Protein AF-A0A3M2BT36-F1 (afdb_monomer_lite)

Structure (mmCIF, N/CA/C/O backbone):
data_AF-A0A3M2BT36-F1
#
_entry.id   AF-A0A3M2BT36-F1
#
loop_
_atom_site.group_PDB
_atom_site.id
_atom_site.type_symbol
_atom_site.label_atom_id
_atom_site.label_alt_id
_atom_site.label_comp_id
_atom_site.label_asym_id
_atom_site.label_entity_id
_atom_site.label_seq_id
_atom_site.pdbx_PDB_ins_code
_atom_site.Cartn_x
_atom_site.Cartn_y
_atom_site.Cartn_z
_atom_site.occupancy
_atom_site.B_iso_or_equiv
_atom_site.auth_seq_id
_atom_site.auth_comp_id
_atom_site.auth_asym_id
_atom_site.auth_atom_id
_atom_site.pdbx_PDB_model_num
ATOM 1 N N . MET A 1 1 ? 89.229 30.480 -89.353 1.00 44.31 1 MET A N 1
ATOM 2 C CA . MET A 1 1 ? 87.930 31.178 -89.440 1.00 44.31 1 MET A CA 1
ATOM 3 C C . MET A 1 1 ? 86.948 30.221 -90.121 1.00 44.31 1 MET A C 1
ATOM 5 O O . MET A 1 1 ? 86.768 30.309 -91.322 1.00 44.31 1 MET A O 1
ATOM 9 N N . GLU A 1 2 ? 86.493 29.109 -89.531 1.00 39.09 2 GLU A N 1
ATOM 10 C CA . GLU A 1 2 ? 85.822 28.927 -88.223 1.00 39.09 2 GLU A CA 1
ATOM 11 C C . GLU A 1 2 ? 84.518 29.749 -88.172 1.00 39.09 2 GLU A C 1
ATOM 13 O O . GLU A 1 2 ? 84.598 30.960 -88.314 1.00 39.09 2 GLU A O 1
ATOM 18 N N . ALA A 1 3 ? 83.293 29.235 -88.016 1.00 39.34 3 ALA A N 1
ATOM 19 C CA . ALA A 1 3 ? 82.706 27.897 -88.083 1.00 39.34 3 ALA A CA 1
ATOM 20 C C . ALA A 1 3 ? 81.164 28.055 -88.272 1.00 39.34 3 ALA A C 1
ATOM 22 O O . ALA A 1 3 ? 80.567 28.986 -87.747 1.00 39.34 3 ALA A O 1
ATOM 23 N N . THR A 1 4 ? 80.546 27.147 -89.040 1.00 39.94 4 THR A N 1
ATOM 24 C CA . THR A 1 4 ? 79.197 26.522 -88.904 1.00 39.94 4 THR A CA 1
ATOM 25 C C . THR A 1 4 ? 77.945 27.255 -88.360 1.00 39.94 4 THR A C 1
ATOM 27 O O . THR A 1 4 ? 77.806 27.489 -87.169 1.00 39.94 4 THR A O 1
ATOM 30 N N . ASN A 1 5 ? 76.946 27.392 -89.251 1.00 39.62 5 ASN A N 1
ATOM 31 C CA . ASN A 1 5 ? 75.639 26.683 -89.324 1.00 39.62 5 ASN A CA 1
ATOM 32 C C . ASN A 1 5 ? 74.773 26.418 -88.056 1.00 39.62 5 ASN A C 1
ATOM 34 O O . ASN A 1 5 ? 75.221 25.785 -87.105 1.00 39.62 5 ASN A O 1
ATOM 38 N N . LYS A 1 6 ? 73.460 26.669 -88.248 1.00 43.38 6 LYS A N 1
ATOM 39 C CA . LYS A 1 6 ? 72.218 26.226 -87.557 1.00 43.38 6 LYS A CA 1
ATOM 40 C C . LYS A 1 6 ? 71.623 27.306 -86.658 1.00 43.38 6 LYS A C 1
ATOM 42 O O . LYS A 1 6 ? 72.333 27.973 -85.935 1.00 43.38 6 LYS A O 1
ATOM 47 N N . GLY A 1 7 ? 70.319 27.527 -86.597 1.00 40.75 7 GLY A N 1
ATOM 48 C CA . GLY A 1 7 ? 69.152 26.845 -87.138 1.00 40.75 7 GLY A CA 1
ATOM 49 C C . GLY A 1 7 ? 67.942 27.566 -86.528 1.00 40.75 7 GLY A C 1
ATOM 50 O O . GLY A 1 7 ? 67.981 27.986 -85.382 1.00 40.75 7 GLY A O 1
ATOM 51 N N . LEU A 1 8 ? 66.938 27.876 -87.341 1.00 41.28 8 LEU A N 1
ATOM 52 C CA . LEU A 1 8 ? 65.626 27.232 -87.278 1.00 41.28 8 LEU A CA 1
ATOM 53 C C . LEU A 1 8 ? 64.745 27.613 -86.069 1.00 41.28 8 LEU A C 1
ATOM 55 O O . LEU A 1 8 ? 64.991 27.233 -84.933 1.00 41.28 8 LEU A O 1
ATOM 59 N N . ARG A 1 9 ? 63.582 28.148 -86.464 1.00 43.88 9 ARG A N 1
ATOM 60 C CA . ARG A 1 9 ? 62.237 27.986 -85.885 1.00 43.88 9 ARG A CA 1
ATOM 61 C C . ARG A 1 9 ? 61.733 29.106 -84.980 1.00 43.88 9 ARG A C 1
ATOM 63 O O . ARG A 1 9 ? 62.158 29.304 -83.852 1.00 43.88 9 ARG A O 1
ATOM 70 N N . ARG A 1 10 ? 60.677 29.729 -85.517 1.00 51.31 10 ARG A N 1
ATOM 71 C CA . ARG A 1 10 ? 59.527 30.264 -84.790 1.00 51.31 10 ARG A CA 1
ATOM 72 C C . ARG A 1 10 ? 59.190 29.354 -83.601 1.00 51.31 10 ARG A C 1
ATOM 74 O O . ARG A 1 10 ? 58.793 28.208 -83.799 1.00 51.31 10 ARG A O 1
ATOM 81 N N . PHE A 1 11 ? 59.298 29.901 -82.403 1.00 52.75 11 PHE A N 1
ATOM 82 C CA . PHE A 1 11 ? 58.563 29.469 -81.219 1.00 52.75 11 PHE A CA 1
ATOM 83 C C . PHE A 1 11 ? 57.461 30.513 -81.011 1.00 52.75 11 PHE A C 1
ATOM 85 O O . PHE A 1 11 ? 57.736 31.701 -81.098 1.00 52.75 11 PHE A O 1
ATOM 92 N N . GLY A 1 12 ? 56.195 30.212 -80.777 1.00 42.12 12 GLY A N 1
ATOM 93 C CA . GLY A 1 12 ? 55.472 28.961 -80.649 1.00 42.12 12 GLY A CA 1
ATOM 94 C C . GLY A 1 12 ? 54.047 29.370 -80.276 1.00 42.12 12 GLY A C 1
ATOM 95 O O . GLY A 1 12 ? 53.851 30.201 -79.394 1.00 42.12 12 GLY A O 1
ATOM 96 N N . THR A 1 13 ? 53.048 28.848 -80.975 1.00 56.62 13 THR A N 1
ATOM 97 C CA . THR A 1 13 ? 51.669 28.847 -80.484 1.00 56.62 13 THR A CA 1
ATOM 98 C C . THR A 1 13 ? 51.569 27.805 -79.375 1.00 56.62 13 THR A C 1
ATOM 100 O O . THR A 1 13 ? 51.886 26.653 -79.647 1.00 56.62 13 THR A O 1
ATOM 103 N N . CYS A 1 14 ? 51.103 28.173 -78.182 1.00 42.19 14 CYS A N 1
ATOM 104 C CA . CYS A 1 14 ? 50.495 27.263 -77.198 1.00 42.19 14 CYS A CA 1
ATOM 105 C C . CYS A 1 14 ? 49.571 28.109 -76.300 1.00 42.19 14 CYS A C 1
ATOM 107 O O . CYS A 1 14 ? 50.034 29.033 -75.645 1.00 42.19 14 CYS A O 1
ATOM 109 N N . TYR A 1 15 ? 48.249 28.005 -76.479 1.00 43.91 15 TYR A N 1
ATOM 110 C CA . TYR A 1 15 ? 47.335 27.159 -75.685 1.00 43.91 15 TYR A CA 1
ATOM 111 C C . TYR A 1 15 ? 47.124 27.696 -74.247 1.00 43.91 15 TYR A C 1
ATOM 113 O O . TYR A 1 15 ? 48.046 27.688 -73.446 1.00 43.91 15 TYR A O 1
ATOM 121 N N . LEU A 1 16 ? 45.959 28.284 -73.932 1.00 44.16 16 LEU A N 1
ATOM 122 C CA . LEU A 1 16 ? 44.702 27.640 -73.467 1.00 44.16 16 LEU A CA 1
ATOM 123 C C . LEU A 1 16 ? 44.586 27.658 -71.919 1.00 44.16 16 LEU A C 1
ATOM 125 O O . LEU A 1 16 ? 45.543 27.988 -71.230 1.00 44.16 16 LEU A O 1
ATOM 129 N N . PRO A 1 17 ? 43.378 27.489 -71.360 1.00 46.28 17 PRO A N 1
ATOM 130 C CA . PRO A 1 17 ? 42.624 28.528 -70.682 1.00 46.28 17 PRO A CA 1
ATOM 131 C C . PRO A 1 17 ? 42.645 28.390 -69.151 1.00 46.28 17 PRO A C 1
ATOM 133 O O . PRO A 1 17 ? 43.097 27.393 -68.585 1.00 46.28 17 PRO A O 1
ATOM 136 N N . SER A 1 18 ? 42.059 29.405 -68.513 1.00 59.31 18 SER A N 1
ATOM 137 C CA . SER A 1 18 ? 41.515 29.415 -67.152 1.00 59.31 18 SER A CA 1
ATOM 138 C C . SER A 1 18 ? 41.171 28.020 -66.610 1.00 59.31 18 SER A C 1
ATOM 140 O O . SER A 1 18 ? 40.249 27.355 -67.084 1.00 59.31 18 SER A O 1
ATOM 142 N N . LYS A 1 19 ? 41.890 27.588 -65.568 1.00 56.91 19 LYS A N 1
ATOM 143 C CA . LYS A 1 19 ? 41.439 26.503 -64.693 1.00 56.91 19 LYS A CA 1
ATOM 144 C C . LYS A 1 19 ? 40.996 27.081 -63.357 1.00 56.91 19 LYS A C 1
ATOM 146 O O . LYS A 1 19 ? 41.767 27.115 -62.403 1.00 56.91 19 LYS A O 1
ATOM 151 N N . ASN A 1 20 ? 39.734 27.509 -63.339 1.00 59.69 20 ASN A N 1
ATOM 152 C CA . ASN A 1 20 ? 38.735 27.310 -62.284 1.00 59.69 20 ASN A CA 1
ATOM 153 C C . ASN A 1 20 ? 39.301 26.805 -60.941 1.00 59.69 20 ASN A C 1
ATOM 155 O O . ASN A 1 20 ? 39.131 25.635 -60.585 1.00 59.69 20 ASN A O 1
ATOM 159 N N . LYS A 1 21 ? 39.949 27.687 -60.174 1.00 54.75 21 LYS A N 1
ATOM 160 C CA . LYS A 1 21 ? 40.190 27.454 -58.738 1.00 54.75 21 LYS A CA 1
ATOM 161 C C . LYS A 1 21 ? 38.914 27.720 -57.934 1.00 54.75 21 LYS A C 1
ATOM 163 O O . LYS A 1 21 ? 38.664 27.055 -56.931 1.00 54.75 21 LYS A O 1
ATOM 168 N N . ASP A 1 22 ? 38.054 28.582 -58.462 1.00 57.50 22 ASP A N 1
ATOM 169 C CA . ASP A 1 22 ? 36.835 29.055 -57.806 1.00 57.50 22 ASP A CA 1
ATOM 170 C C . ASP A 1 22 ? 35.767 27.957 -57.716 1.00 57.50 22 ASP A C 1
ATOM 172 O O . ASP A 1 22 ? 35.071 27.826 -56.715 1.00 57.50 22 ASP A O 1
ATOM 176 N N . MET A 1 23 ? 35.703 27.064 -58.708 1.00 52.81 23 MET A N 1
ATOM 177 C CA . MET A 1 23 ? 34.698 25.997 -58.740 1.00 52.81 23 MET A CA 1
ATOM 178 C C . MET A 1 23 ? 34.971 24.884 -57.713 1.00 52.81 23 MET A C 1
ATOM 180 O O . MET A 1 23 ? 34.035 24.307 -57.163 1.00 52.81 23 MET A O 1
ATOM 184 N N . LYS A 1 24 ? 36.244 24.612 -57.381 1.00 52.62 24 LYS A N 1
ATOM 185 C CA . LYS A 1 24 ? 36.586 23.684 -56.287 1.00 52.62 24 LYS A CA 1
ATOM 186 C C . LYS A 1 24 ? 36.305 24.306 -54.924 1.00 52.62 24 LYS A C 1
ATOM 188 O O . LYS A 1 24 ? 35.828 23.598 -54.045 1.00 52.62 24 LYS A O 1
ATOM 193 N N . ALA A 1 25 ? 36.547 25.610 -54.776 1.00 53.25 25 ALA A N 1
ATOM 194 C CA . ALA A 1 25 ? 36.240 26.341 -53.554 1.00 53.25 25 ALA A CA 1
ATOM 195 C C . ALA A 1 25 ? 34.734 26.318 -53.257 1.00 53.25 25 ALA A C 1
ATOM 197 O O . ALA A 1 25 ? 34.363 25.981 -52.142 1.00 53.25 25 ALA A O 1
ATOM 198 N N . PHE A 1 26 ? 33.869 26.540 -54.254 1.00 53.31 26 PHE A N 1
ATOM 199 C CA . PHE A 1 26 ? 32.409 26.470 -54.081 1.00 53.31 26 PHE A CA 1
ATOM 200 C C . PHE A 1 26 ? 31.897 25.071 -53.700 1.00 53.31 26 PHE A C 1
ATOM 202 O O . PHE A 1 26 ? 31.036 24.948 -52.828 1.00 53.31 26 PHE A O 1
ATOM 209 N N . HIS A 1 27 ? 32.443 24.003 -54.293 1.00 55.69 27 HIS A N 1
ATOM 210 C CA . HIS A 1 27 ? 32.105 22.633 -53.887 1.00 55.69 27 HIS A CA 1
ATOM 211 C C . HIS A 1 27 ? 32.624 22.299 -52.480 1.00 55.69 27 HIS A C 1
ATOM 213 O O . HIS A 1 27 ? 31.899 21.686 -51.700 1.00 55.69 27 HIS A O 1
ATOM 219 N N . PHE A 1 28 ? 33.834 22.740 -52.126 1.00 54.78 28 PHE A N 1
ATOM 220 C CA . PHE A 1 28 ? 34.417 22.537 -50.797 1.00 54.78 28 PHE A CA 1
ATOM 221 C C . PHE A 1 28 ? 33.658 23.320 -49.709 1.00 54.78 28 PHE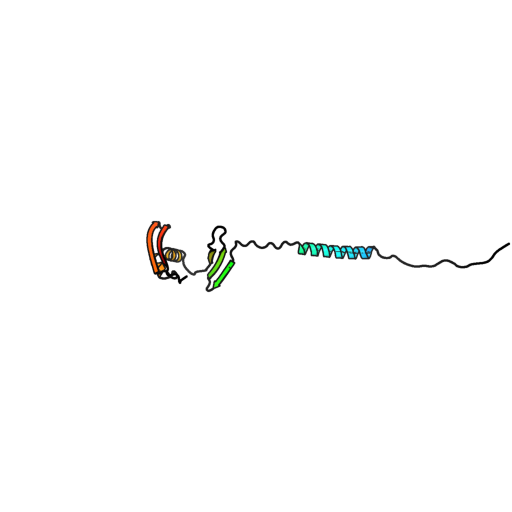 A C 1
ATOM 223 O O . PHE A 1 28 ? 33.431 22.786 -48.628 1.00 54.78 28 PHE A O 1
ATOM 230 N N . LEU A 1 29 ? 33.184 24.534 -50.022 1.00 58.09 29 LEU A N 1
ATOM 231 C CA . LEU A 1 29 ? 32.360 25.378 -49.142 1.00 58.09 29 LEU A CA 1
ATOM 232 C C . LEU A 1 29 ? 30.955 24.794 -48.911 1.00 58.09 29 LEU A C 1
ATOM 234 O O . LEU A 1 29 ? 30.384 24.903 -47.828 1.00 58.09 29 LEU A O 1
ATOM 238 N N . ARG A 1 30 ? 30.378 24.163 -49.939 1.00 59.56 30 ARG A N 1
ATOM 239 C CA . ARG A 1 30 ? 29.061 23.520 -49.856 1.00 59.56 30 ARG A CA 1
ATOM 240 C C . ARG A 1 30 ? 29.129 22.190 -49.098 1.00 59.56 30 ARG A C 1
ATOM 242 O O . ARG A 1 30 ? 28.254 21.907 -48.289 1.00 59.56 30 ARG A O 1
ATOM 249 N N . ILE A 1 31 ? 30.187 21.402 -49.307 1.00 61.16 31 ILE A N 1
ATOM 250 C CA . ILE A 1 31 ? 30.436 20.163 -48.553 1.00 61.16 31 ILE A CA 1
ATOM 251 C C . ILE A 1 31 ? 30.741 20.481 -47.083 1.00 61.16 31 ILE A C 1
ATOM 253 O O . ILE A 1 31 ? 30.194 19.817 -46.208 1.00 61.16 31 ILE A O 1
ATOM 257 N N . SER A 1 32 ? 31.524 21.525 -46.786 1.00 63.00 32 SER A N 1
ATOM 258 C CA . SER A 1 32 ? 31.811 21.922 -45.401 1.00 63.00 32 SER A CA 1
ATOM 259 C C . SER A 1 32 ? 30.562 22.384 -44.644 1.00 63.00 32 SER A C 1
ATOM 261 O O . SER A 1 32 ? 30.396 22.018 -43.486 1.00 63.00 32 SER A O 1
ATOM 263 N N . SER A 1 33 ? 29.636 23.098 -45.297 1.00 66.19 33 SER A N 1
ATOM 264 C CA . SER A 1 33 ? 28.345 23.484 -44.707 1.00 66.19 33 SER A CA 1
ATOM 265 C C . SER A 1 33 ? 27.487 22.271 -44.324 1.00 66.19 33 SER A C 1
ATOM 267 O O . SER A 1 33 ? 26.940 22.226 -43.222 1.00 66.19 33 SER A O 1
ATOM 269 N N . HIS A 1 34 ? 27.424 21.249 -45.184 1.00 71.94 34 HIS A N 1
ATOM 270 C CA . HIS A 1 34 ? 26.709 20.008 -44.878 1.00 71.94 34 HIS A CA 1
ATOM 271 C C . HIS A 1 34 ? 27.407 19.173 -43.798 1.00 71.94 34 HIS A C 1
ATOM 273 O O . HIS A 1 34 ? 26.727 18.571 -42.972 1.00 71.94 34 HIS A O 1
ATOM 279 N N . VAL A 1 35 ? 28.745 19.168 -43.761 1.00 81.94 35 VAL A N 1
ATOM 280 C CA . VAL A 1 35 ? 29.523 18.493 -42.708 1.00 81.94 35 VAL A CA 1
ATOM 281 C C . VAL A 1 35 ? 29.308 19.170 -41.354 1.00 81.94 35 VAL A C 1
ATOM 283 O O . VAL A 1 35 ? 29.086 18.474 -40.371 1.00 81.94 35 VAL A O 1
ATOM 286 N N . ILE A 1 36 ? 29.292 20.506 -41.297 1.00 79.31 36 ILE A N 1
ATOM 287 C CA . ILE A 1 36 ? 29.010 21.268 -40.070 1.00 79.31 36 ILE A CA 1
ATOM 288 C C . ILE A 1 36 ? 27.572 21.017 -39.594 1.00 79.31 36 ILE A C 1
ATOM 290 O O . ILE A 1 36 ? 27.356 20.779 -38.408 1.00 79.31 36 ILE A O 1
ATOM 294 N N . LEU A 1 37 ? 26.596 20.993 -40.510 1.00 78.06 37 LEU A N 1
ATOM 295 C CA . LEU A 1 37 ? 25.202 20.671 -40.185 1.00 78.06 37 LEU A CA 1
ATOM 296 C C . LEU A 1 37 ? 25.048 19.227 -39.671 1.00 78.06 37 LEU A C 1
ATOM 298 O O . LEU A 1 37 ? 24.332 18.996 -38.700 1.00 78.06 37 LEU A O 1
ATOM 302 N N . ALA A 1 38 ? 25.754 18.265 -40.273 1.00 79.56 38 ALA A N 1
ATOM 303 C CA . ALA A 1 38 ? 25.779 16.875 -39.814 1.00 79.56 38 ALA A CA 1
ATOM 304 C C . ALA A 1 38 ? 26.470 16.721 -38.444 1.00 79.56 38 ALA A C 1
ATOM 306 O O . ALA A 1 38 ? 26.010 15.945 -37.611 1.00 79.56 38 ALA A O 1
ATOM 307 N N . MET A 1 39 ? 27.527 17.496 -38.177 1.00 79.56 39 MET A N 1
ATOM 308 C CA . MET A 1 39 ? 28.196 17.545 -36.870 1.00 79.56 39 MET A CA 1
ATOM 309 C C . MET A 1 39 ? 27.292 18.134 -35.779 1.00 79.56 39 MET A C 1
ATOM 311 O O . MET A 1 39 ? 27.244 17.602 -34.674 1.00 79.56 39 MET A O 1
ATOM 315 N N . LEU A 1 40 ? 26.541 19.196 -36.093 1.00 76.75 40 LEU A N 1
ATOM 316 C CA . LEU A 1 40 ? 25.573 19.815 -35.180 1.00 76.75 40 LEU A CA 1
ATOM 317 C C . LEU A 1 40 ? 24.407 18.877 -34.840 1.00 76.75 40 LEU A C 1
ATOM 319 O O . LEU A 1 40 ? 23.954 18.860 -33.699 1.00 76.75 40 LEU A O 1
ATOM 323 N N . LEU A 1 41 ? 23.956 18.060 -35.797 1.00 70.75 41 LEU A N 1
ATOM 324 C CA . LEU A 1 41 ? 22.903 17.063 -35.572 1.00 70.75 41 LEU A CA 1
ATOM 325 C C . LEU A 1 41 ? 23.359 15.892 -34.687 1.00 70.75 41 LEU A C 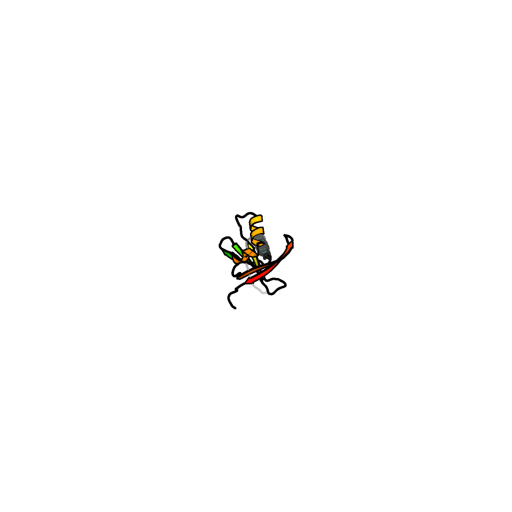1
ATOM 327 O O . LEU A 1 41 ? 22.537 15.308 -33.986 1.00 70.75 41 LEU A O 1
ATOM 331 N N . TRP A 1 42 ? 24.655 15.567 -34.671 1.00 69.69 42 TRP A N 1
ATOM 332 C CA . TRP A 1 42 ? 25.206 14.527 -33.794 1.00 69.69 42 TRP A CA 1
ATOM 333 C C . TRP A 1 42 ? 25.512 15.038 -32.376 1.00 69.69 42 TRP A C 1
ATOM 335 O O . TRP A 1 42 ? 25.664 14.249 -31.448 1.00 69.69 42 TRP A O 1
ATOM 345 N N . ALA A 1 43 ? 25.577 16.357 -32.187 1.00 73.06 43 ALA A N 1
ATOM 346 C CA . ALA A 1 43 ? 25.903 16.977 -30.907 1.00 73.06 43 ALA A CA 1
ATOM 347 C C . ALA A 1 43 ? 24.709 17.092 -29.945 1.00 73.06 43 ALA A C 1
ATOM 349 O O . ALA A 1 43 ? 24.853 17.721 -28.901 1.00 73.06 43 ALA A O 1
ATOM 350 N N . VAL A 1 44 ? 23.541 16.517 -30.260 1.00 76.62 44 VAL A N 1
ATOM 351 C CA . VAL A 1 44 ? 22.410 16.501 -29.324 1.00 76.62 44 VAL A CA 1
ATOM 352 C C . VAL A 1 44 ? 22.747 15.526 -28.192 1.00 76.62 44 VAL A C 1
ATOM 354 O O . VAL A 1 44 ? 22.767 14.316 -28.435 1.00 76.62 44 VAL A O 1
ATOM 357 N N . PRO A 1 45 ? 23.017 15.994 -26.957 1.00 70.38 45 PRO A N 1
ATOM 358 C CA . PRO A 1 45 ? 23.157 15.080 -25.841 1.00 70.38 45 PRO A CA 1
ATOM 359 C C . PRO A 1 45 ? 21.813 14.377 -25.669 1.00 70.38 45 PRO A C 1
ATOM 361 O O . PRO A 1 45 ? 20.778 15.012 -25.467 1.00 70.38 45 PRO A O 1
ATOM 364 N N . SER A 1 46 ? 21.816 13.052 -25.773 1.00 69.12 46 SER A N 1
ATOM 365 C CA . SER A 1 46 ? 20.692 12.241 -25.333 1.00 69.12 46 SER A CA 1
ATOM 366 C C . SER A 1 46 ? 20.575 12.426 -23.825 1.00 69.12 46 SER A C 1
ATOM 368 O O . SER A 1 46 ? 21.286 11.773 -23.059 1.00 69.12 46 SER A O 1
ATOM 370 N N . SER A 1 47 ? 19.721 13.354 -23.394 1.00 68.38 47 SER A N 1
ATOM 371 C CA . SER A 1 47 ? 19.294 13.456 -22.007 1.00 68.38 47 SER A CA 1
ATOM 372 C C . SER A 1 47 ? 18.646 12.122 -21.657 1.00 68.38 47 SER A C 1
ATOM 374 O O . SER A 1 47 ? 17.492 11.875 -22.004 1.00 68.38 47 SER A O 1
ATOM 376 N N . ALA A 1 48 ? 19.393 11.224 -21.016 1.00 64.31 48 ALA A N 1
ATOM 377 C CA . ALA A 1 48 ? 18.774 10.115 -20.322 1.00 64.31 48 ALA A CA 1
ATOM 378 C C . ALA A 1 48 ? 17.796 10.755 -19.336 1.00 64.31 48 ALA A C 1
ATOM 380 O O . ALA A 1 48 ? 18.214 11.527 -18.470 1.00 64.31 48 ALA A O 1
ATOM 381 N N . GLN A 1 49 ? 16.494 10.511 -19.503 1.00 60.28 49 GLN A N 1
ATOM 382 C CA . GLN A 1 49 ? 15.538 10.826 -18.453 1.00 60.28 49 GLN A CA 1
ATOM 383 C C . GLN A 1 49 ? 16.025 10.063 -17.222 1.00 60.28 49 GLN A C 1
ATOM 385 O O . GLN A 1 49 ? 15.892 8.840 -17.155 1.00 60.28 49 GLN A O 1
ATOM 390 N N . TYR A 1 50 ? 16.635 10.774 -16.274 1.00 53.72 50 TYR A N 1
ATOM 391 C CA . TYR A 1 50 ? 16.760 10.306 -14.904 1.00 53.72 50 TYR A CA 1
ATOM 392 C C . TYR A 1 50 ? 15.324 10.175 -14.399 1.00 53.72 50 TYR A C 1
ATOM 394 O O . TYR A 1 50 ? 14.741 11.113 -13.862 1.00 53.72 50 TYR A O 1
ATOM 402 N N . GLY A 1 51 ? 14.707 9.031 -14.691 1.00 65.19 51 GLY A N 1
ATOM 403 C CA . GLY A 1 51 ? 13.461 8.644 -14.063 1.00 65.19 51 GLY A CA 1
ATOM 404 C C . GLY A 1 51 ? 13.687 8.619 -12.558 1.00 65.19 51 GLY A C 1
ATOM 405 O O . GLY A 1 51 ? 14.792 8.349 -12.087 1.00 65.19 51 GLY A O 1
ATOM 406 N N . ASP A 1 52 ? 12.625 8.864 -11.812 1.00 82.25 52 ASP A N 1
ATOM 407 C CA . ASP A 1 52 ? 12.493 8.814 -10.349 1.00 82.25 52 ASP A CA 1
ATOM 408 C C . ASP A 1 52 ? 12.858 7.449 -9.693 1.00 82.25 52 ASP A C 1
ATOM 410 O O . ASP A 1 52 ? 12.502 7.172 -8.543 1.00 82.25 52 ASP A O 1
ATOM 414 N N . GLY A 1 53 ? 13.568 6.582 -10.422 1.00 88.56 53 GLY A N 1
ATOM 415 C CA . GLY A 1 53 ? 13.995 5.239 -10.044 1.00 88.56 53 GLY A CA 1
ATOM 416 C C . GLY A 1 53 ? 12.928 4.167 -10.259 1.00 88.56 53 GLY A C 1
ATOM 417 O O . GLY A 1 53 ? 13.252 2.978 -10.222 1.00 88.56 53 GLY A O 1
ATOM 418 N N . TRP A 1 54 ? 11.674 4.551 -10.513 1.00 94.25 54 TRP A N 1
ATOM 419 C CA . TRP A 1 54 ? 10.557 3.617 -10.570 1.00 94.25 54 TRP A CA 1
ATOM 420 C C . TRP A 1 54 ? 10.537 2.821 -11.872 1.00 94.25 54 TRP A C 1
ATOM 422 O O . TRP A 1 54 ? 10.477 3.364 -12.974 1.00 94.25 54 TRP A O 1
ATOM 432 N N . LYS A 1 55 ? 10.522 1.493 -11.743 1.00 94.88 55 LYS A N 1
ATOM 433 C CA . LYS A 1 55 ? 10.410 0.564 -12.872 1.00 94.88 55 LYS A CA 1
ATOM 434 C C . LYS A 1 55 ? 9.104 -0.208 -12.769 1.00 94.88 55 LYS A C 1
ATOM 436 O O . LYS A 1 55 ? 8.840 -0.828 -11.740 1.00 94.88 55 LYS A O 1
ATOM 441 N N . LEU A 1 56 ? 8.306 -0.208 -13.835 1.00 96.25 56 LEU A N 1
ATOM 442 C CA . LEU A 1 56 ? 7.117 -1.056 -13.931 1.00 96.25 56 LEU A CA 1
ATOM 443 C C . LEU A 1 56 ? 7.550 -2.532 -13.946 1.00 96.25 56 LEU A C 1
ATOM 445 O O . LEU A 1 56 ? 8.341 -2.941 -14.796 1.00 96.25 56 LEU A O 1
ATOM 449 N N . LYS A 1 57 ? 7.062 -3.321 -12.987 1.00 96.69 57 LYS A N 1
ATOM 450 C CA . LYS A 1 57 ? 7.373 -4.753 -12.843 1.00 96.69 57 LYS A CA 1
ATOM 451 C C . LYS A 1 57 ? 6.214 -5.658 -13.234 1.00 96.69 57 LYS A C 1
ATOM 453 O O . LYS A 1 57 ? 6.453 -6.760 -13.722 1.00 96.69 57 LYS A O 1
ATOM 458 N N . ARG A 1 58 ? 4.976 -5.225 -12.994 1.00 96.31 58 ARG A N 1
ATOM 459 C CA . ARG A 1 58 ? 3.753 -5.968 -13.327 1.00 96.31 58 ARG A CA 1
ATOM 460 C C . ARG A 1 58 ? 2.674 -4.980 -13.764 1.00 96.31 58 ARG A C 1
ATOM 462 O O . ARG A 1 58 ? 2.538 -3.927 -13.151 1.00 96.31 58 ARG A O 1
ATOM 469 N N . ASP A 1 59 ? 1.905 -5.352 -14.776 1.00 97.06 59 ASP A N 1
ATOM 470 C CA . ASP A 1 59 ? 0.668 -4.682 -15.186 1.00 97.06 59 ASP A CA 1
ATOM 471 C C . ASP A 1 59 ? -0.347 -5.785 -15.506 1.00 97.06 59 ASP A C 1
ATOM 473 O O . ASP A 1 59 ? -0.190 -6.513 -16.490 1.00 97.06 59 ASP A O 1
ATOM 477 N N . LYS A 1 60 ? -1.290 -6.031 -14.591 1.00 95.75 60 LYS A N 1
ATOM 478 C CA . LYS A 1 60 ? -2.285 -7.101 -14.736 1.00 95.75 60 LYS A CA 1
ATOM 479 C C . LYS A 1 60 ? -3.530 -6.785 -13.915 1.00 95.75 60 LYS A C 1
ATOM 481 O O . LYS A 1 60 ? -3.427 -6.360 -12.771 1.00 95.75 60 LYS A O 1
ATOM 486 N N . GLY A 1 61 ? -4.705 -7.046 -14.491 1.00 92.75 61 GLY A N 1
ATOM 487 C CA . GLY A 1 61 ? -5.985 -6.906 -13.786 1.00 92.75 61 GLY A CA 1
ATOM 488 C C . GLY A 1 61 ? -6.302 -5.469 -13.365 1.00 92.75 61 GLY A C 1
ATOM 489 O O . GLY A 1 61 ? -6.902 -5.271 -12.319 1.00 92.75 61 GLY A O 1
ATOM 490 N N . GLY A 1 62 ? -5.845 -4.469 -14.129 1.00 94.94 62 GLY A N 1
ATOM 491 C CA . GLY A 1 62 ? -6.035 -3.052 -13.792 1.00 94.94 62 GLY A CA 1
ATOM 492 C C . GLY A 1 62 ? -5.111 -2.525 -12.688 1.00 94.94 62 GLY A C 1
ATOM 493 O O . GLY A 1 62 ? -5.214 -1.356 -12.323 1.00 94.94 62 GLY A O 1
ATOM 494 N N . VAL A 1 63 ? -4.188 -3.353 -12.184 1.00 96.38 63 VAL A N 1
ATOM 495 C CA . VAL A 1 63 ? -3.198 -2.975 -11.171 1.00 96.38 63 VAL A CA 1
ATOM 496 C C . VAL A 1 63 ? -1.808 -2.925 -11.799 1.00 96.38 63 VAL A C 1
ATOM 498 O O . VAL A 1 63 ? -1.327 -3.908 -12.373 1.00 96.38 63 VAL A O 1
ATOM 501 N N . LYS A 1 64 ? -1.133 -1.785 -11.641 1.00 97.94 64 LYS A N 1
ATOM 502 C CA . LYS A 1 64 ? 0.276 -1.611 -12.012 1.00 97.94 64 LYS A CA 1
ATOM 503 C C . LYS A 1 64 ? 1.141 -1.611 -10.764 1.00 97.94 64 LYS A C 1
ATOM 505 O O . LYS A 1 64 ? 0.855 -0.895 -9.806 1.00 97.94 64 LYS A O 1
ATOM 510 N N . VAL A 1 65 ? 2.213 -2.395 -10.800 1.00 97.38 65 VAL A N 1
ATOM 511 C CA . VAL A 1 65 ? 3.193 -2.513 -9.719 1.00 97.38 65 VAL A CA 1
ATOM 512 C C . VAL A 1 65 ? 4.516 -1.951 -10.199 1.00 97.38 65 VAL A C 1
ATOM 514 O O . VAL A 1 65 ? 5.153 -2.499 -11.104 1.00 97.38 65 VAL A O 1
ATOM 517 N N . TYR A 1 66 ? 4.938 -0.867 -9.567 1.00 97.12 66 TYR A N 1
ATOM 518 C CA . TYR A 1 66 ? 6.241 -0.259 -9.752 1.00 97.12 66 TYR A CA 1
ATOM 519 C C . TYR A 1 66 ? 7.148 -0.645 -8.588 1.00 97.12 66 TYR A C 1
ATOM 521 O O . TYR A 1 66 ? 6.696 -0.787 -7.455 1.00 97.12 66 TYR A O 1
ATOM 529 N N . MET A 1 67 ? 8.434 -0.795 -8.878 1.00 96.69 67 MET A N 1
ATOM 530 C CA . MET A 1 67 ? 9.460 -1.109 -7.892 1.00 96.69 67 MET A CA 1
ATOM 531 C C . MET A 1 67 ? 10.668 -0.210 -8.117 1.00 96.69 67 MET A C 1
ATOM 533 O O . MET A 1 67 ? 11.065 0.004 -9.270 1.00 96.69 67 MET A O 1
ATOM 537 N N . ARG A 1 68 ? 11.278 0.254 -7.029 1.00 95.00 68 ARG A N 1
ATOM 538 C CA . ARG A 1 68 ? 12.614 0.854 -7.051 1.00 95.00 68 ARG A CA 1
ATOM 539 C C . ARG A 1 68 ? 13.442 0.377 -5.866 1.00 95.00 68 ARG A C 1
ATOM 541 O O . ARG A 1 68 ? 12.901 -0.099 -4.872 1.00 95.00 68 ARG A O 1
ATOM 548 N N . GLU A 1 69 ? 14.753 0.484 -6.005 1.00 94.25 69 GLU A N 1
ATOM 549 C CA . GLU A 1 69 ? 15.667 0.294 -4.880 1.00 94.25 69 GLU A CA 1
ATOM 550 C C . GLU A 1 69 ? 15.607 1.556 -4.003 1.00 94.25 69 GLU A C 1
ATOM 552 O O . GLU A 1 69 ? 15.589 2.667 -4.546 1.00 94.25 69 GLU A O 1
ATOM 557 N N . ALA A 1 70 ? 15.529 1.392 -2.681 1.00 91.62 70 ALA A N 1
ATOM 558 C CA . ALA A 1 70 ? 15.589 2.516 -1.752 1.00 91.62 70 ALA A CA 1
ATOM 559 C C . ALA A 1 70 ? 17.018 3.078 -1.697 1.00 91.62 70 ALA A C 1
ATOM 561 O O . ALA A 1 70 ? 17.996 2.351 -1.879 1.00 91.62 70 ALA A O 1
ATOM 562 N N . ALA A 1 71 ? 17.148 4.384 -1.460 1.00 87.81 71 ALA A N 1
ATOM 563 C CA . ALA A 1 71 ? 18.460 5.031 -1.384 1.00 87.81 71 ALA A CA 1
ATOM 564 C C . ALA A 1 71 ? 19.194 4.718 -0.067 1.00 87.81 71 ALA A C 1
ATOM 566 O O . ALA A 1 71 ? 20.422 4.741 -0.013 1.00 87.81 71 ALA A O 1
ATOM 567 N N . ASP A 1 72 ? 18.432 4.435 0.984 1.00 92.38 72 ASP A N 1
ATOM 568 C CA . ASP A 1 72 ? 18.850 4.364 2.382 1.00 92.38 72 ASP A CA 1
ATOM 569 C C . ASP A 1 72 ? 18.540 3.008 3.041 1.00 92.38 72 ASP A C 1
ATOM 571 O O . ASP A 1 72 ? 18.826 2.817 4.222 1.00 92.38 72 ASP A O 1
ATOM 575 N N . SER A 1 73 ? 17.987 2.047 2.293 1.00 93.56 73 SER A N 1
ATOM 576 C CA . SER A 1 73 ? 17.552 0.754 2.824 1.00 93.56 73 SER A CA 1
ATOM 577 C C . SER A 1 73 ? 17.796 -0.395 1.839 1.00 93.56 73 SER A C 1
ATOM 579 O O . SER A 1 73 ? 17.645 -0.217 0.630 1.00 93.56 73 SER A O 1
ATOM 581 N N . PRO A 1 74 ? 18.124 -1.611 2.322 1.00 93.19 74 PRO A N 1
ATOM 582 C CA . PRO A 1 74 ? 18.150 -2.811 1.483 1.00 93.19 74 PRO A CA 1
ATOM 583 C C . PRO A 1 74 ? 16.743 -3.277 1.061 1.00 93.19 74 PRO A C 1
ATOM 585 O O . PRO A 1 74 ? 16.614 -4.208 0.264 1.00 93.19 74 PRO A O 1
ATOM 588 N N . ILE A 1 75 ? 15.686 -2.674 1.615 1.00 93.75 75 ILE A N 1
ATOM 589 C CA . ILE A 1 75 ? 14.296 -3.007 1.306 1.00 93.75 75 ILE A CA 1
ATOM 590 C C . ILE A 1 75 ? 13.867 -2.257 0.045 1.00 93.75 75 ILE A C 1
ATOM 592 O O . ILE A 1 75 ? 14.073 -1.053 -0.092 1.00 93.75 75 ILE A O 1
ATOM 596 N N . LYS A 1 76 ? 13.229 -2.977 -0.879 1.00 93.94 76 LYS A N 1
ATOM 597 C CA . LYS A 1 76 ? 12.705 -2.388 -2.115 1.00 93.94 76 LYS A CA 1
ATOM 598 C C . LYS A 1 76 ? 11.428 -1.616 -1.841 1.00 93.94 76 LYS A C 1
ATOM 600 O O . LYS A 1 76 ? 10.535 -2.111 -1.157 1.00 93.94 76 LYS A O 1
ATOM 605 N N . GLU A 1 77 ? 11.298 -0.457 -2.466 1.00 95.19 77 GLU A N 1
ATOM 606 C CA . GLU A 1 77 ? 10.056 0.298 -2.430 1.00 95.19 77 GLU A CA 1
ATOM 607 C C . GLU A 1 77 ? 9.097 -0.203 -3.507 1.00 95.19 77 GLU A C 1
ATOM 609 O O . GLU A 1 77 ? 9.482 -0.438 -4.660 1.00 95.19 77 GLU A O 1
ATOM 614 N N . LEU A 1 78 ? 7.828 -0.334 -3.128 1.00 95.75 78 LEU A N 1
ATOM 615 C CA . LEU A 1 78 ? 6.744 -0.759 -4.001 1.00 95.75 78 LEU A CA 1
ATOM 616 C C . LEU A 1 78 ? 5.713 0.361 -4.121 1.00 95.75 78 LEU A C 1
ATOM 618 O O . LEU A 1 78 ? 5.319 0.965 -3.127 1.00 95.75 78 LEU A O 1
ATOM 622 N N . ARG A 1 79 ? 5.248 0.612 -5.345 1.00 95.88 79 ARG A N 1
ATOM 623 C CA . ARG A 1 79 ? 4.139 1.528 -5.624 1.00 95.88 79 ARG A CA 1
ATOM 624 C C . ARG A 1 79 ? 3.099 0.802 -6.454 1.00 95.88 79 ARG A C 1
ATOM 626 O O . ARG A 1 79 ? 3.380 0.363 -7.569 1.00 95.88 79 ARG A O 1
ATOM 633 N N . PHE A 1 80 ? 1.895 0.715 -5.910 1.00 96.19 80 PHE A N 1
ATOM 634 C CA . PHE A 1 80 ? 0.737 0.124 -6.564 1.00 96.19 80 PHE A CA 1
ATOM 635 C C . PHE A 1 80 ? -0.165 1.244 -7.077 1.00 96.19 80 PHE A C 1
ATOM 637 O O . PHE A 1 80 ? -0.420 2.209 -6.361 1.00 96.19 80 PHE A O 1
ATOM 644 N N . THR A 1 81 ? -0.645 1.133 -8.313 1.00 96.94 81 THR A N 1
ATOM 645 C CA . THR A 1 81 ? -1.640 2.064 -8.861 1.00 96.94 81 THR A CA 1
ATOM 646 C C . THR A 1 81 ? -2.767 1.280 -9.510 1.00 96.94 81 THR A C 1
ATOM 648 O O . THR A 1 81 ? -2.501 0.422 -10.356 1.00 96.94 81 THR A O 1
ATOM 651 N N . ALA A 1 82 ? -4.002 1.601 -9.143 1.00 95.75 82 ALA A N 1
ATOM 652 C CA . ALA A 1 82 ? -5.212 0.998 -9.684 1.00 95.75 82 ALA A CA 1
ATOM 653 C C . ALA A 1 82 ? -6.331 2.045 -9.757 1.00 95.75 82 ALA A C 1
ATOM 655 O O . ALA A 1 82 ? -6.302 3.045 -9.037 1.00 95.75 82 ALA A O 1
ATOM 656 N N . THR A 1 83 ? -7.318 1.801 -10.615 1.00 95.88 83 THR A N 1
ATOM 657 C CA . THR A 1 83 ? -8.558 2.582 -10.682 1.00 95.88 83 THR A CA 1
ATOM 658 C C . THR A 1 83 ? -9.691 1.709 -10.164 1.00 95.88 83 THR A C 1
ATOM 660 O O . THR A 1 83 ? -9.864 0.591 -10.640 1.00 95.88 83 THR A O 1
ATOM 663 N N . LEU A 1 84 ? -10.430 2.207 -9.174 1.00 93.62 84 LEU A N 1
ATOM 664 C CA . LEU A 1 84 ? -11.490 1.474 -8.485 1.00 93.62 84 LEU A CA 1
ATOM 665 C C . LEU A 1 84 ? -12.806 2.244 -8.607 1.00 93.62 84 LEU A C 1
ATOM 667 O O . LEU A 1 84 ? -12.836 3.456 -8.396 1.00 93.62 84 LEU A O 1
ATOM 671 N N . GLU A 1 85 ? -13.895 1.538 -8.900 1.00 95.81 85 GLU A N 1
ATOM 672 C CA . GLU A 1 85 ? -15.254 2.084 -8.847 1.00 95.81 85 GLU A CA 1
ATOM 673 C C . GLU A 1 85 ? -15.795 1.969 -7.415 1.00 95.81 85 GLU A C 1
ATOM 675 O O . GLU A 1 85 ? -16.542 1.055 -7.076 1.00 95.81 85 GLU A O 1
ATOM 680 N N . ALA A 1 86 ? -15.361 2.876 -6.539 1.00 96.06 86 ALA A N 1
ATOM 681 C CA . ALA A 1 86 ? -15.778 2.914 -5.140 1.00 96.06 86 ALA A CA 1
ATOM 682 C C . ALA A 1 86 ? -15.801 4.352 -4.607 1.00 96.06 86 ALA A C 1
ATOM 684 O O . ALA A 1 86 ? -15.116 5.239 -5.119 1.00 96.06 86 ALA A O 1
ATOM 685 N N . SER A 1 87 ? -16.578 4.590 -3.549 1.00 97.94 87 SER A N 1
ATOM 686 C CA . SER A 1 87 ? -16.530 5.866 -2.833 1.00 97.94 87 SER A CA 1
ATOM 687 C C . SER A 1 87 ? -15.279 5.945 -1.954 1.00 97.94 87 SER A C 1
ATOM 689 O O . SER A 1 87 ? -14.794 4.932 -1.447 1.00 97.94 87 SER A O 1
ATOM 691 N N . MET A 1 88 ? -14.784 7.161 -1.707 1.00 95.56 88 MET A N 1
ATOM 692 C CA . MET A 1 88 ? -13.635 7.369 -0.817 1.00 95.56 88 MET A CA 1
ATOM 693 C C . MET A 1 88 ? -13.900 6.830 0.598 1.00 95.56 88 MET A C 1
ATOM 695 O O . MET A 1 88 ? -13.016 6.241 1.211 1.00 95.56 88 MET A O 1
ATOM 699 N N . ASN A 1 89 ? -15.137 6.960 1.087 1.00 96.12 89 ASN A N 1
ATOM 700 C CA . ASN A 1 89 ? -15.532 6.450 2.400 1.00 96.12 89 ASN A CA 1
ATOM 701 C C . ASN A 1 89 ? -15.474 4.921 2.469 1.00 96.12 89 ASN A C 1
ATOM 703 O O . ASN A 1 89 ? -15.045 4.387 3.484 1.00 96.12 89 ASN A O 1
ATOM 707 N N . ALA A 1 90 ? -15.877 4.217 1.406 1.00 96.25 90 ALA A N 1
ATOM 708 C CA . ALA A 1 90 ? -15.792 2.759 1.366 1.00 96.25 90 ALA A CA 1
ATOM 709 C C . ALA A 1 90 ? -14.332 2.283 1.416 1.00 96.25 90 ALA A C 1
ATOM 711 O O . ALA A 1 90 ? -14.021 1.345 2.145 1.00 96.25 90 ALA A O 1
ATOM 712 N N . ILE A 1 91 ? -13.432 2.970 0.703 1.00 95.31 91 ILE A N 1
ATOM 713 C CA . ILE A 1 91 ? -11.992 2.678 0.733 1.00 95.31 91 ILE A CA 1
ATOM 714 C C . ILE A 1 91 ? -11.417 2.962 2.126 1.00 95.31 91 ILE A C 1
ATOM 716 O O . ILE A 1 91 ? -10.728 2.115 2.686 1.00 95.31 91 ILE A O 1
ATOM 720 N N . ALA A 1 92 ? -11.726 4.121 2.714 1.00 93.94 92 ALA A N 1
ATOM 721 C CA . ALA A 1 92 ? -11.262 4.471 4.055 1.00 93.94 92 ALA A CA 1
ATOM 722 C C . ALA A 1 92 ? -11.762 3.474 5.114 1.00 93.94 92 ALA A C 1
ATOM 724 O O . ALA A 1 92 ? -10.985 3.052 5.967 1.00 93.94 92 ALA A O 1
ATOM 725 N N . TYR A 1 93 ? -13.028 3.054 5.033 1.00 93.81 93 TYR A N 1
ATOM 726 C CA . TYR A 1 93 ? -13.591 2.039 5.921 1.00 93.81 93 TYR A CA 1
ATOM 727 C C . TYR A 1 93 ? -12.871 0.695 5.765 1.00 93.81 93 TYR A C 1
ATOM 729 O O . TYR A 1 93 ? -12.417 0.140 6.758 1.00 93.81 93 TYR A O 1
ATOM 737 N N . LEU A 1 94 ? -12.683 0.214 4.530 1.00 94.50 94 LEU A N 1
ATOM 738 C CA . LEU A 1 94 ? -11.971 -1.041 4.266 1.00 94.50 94 LEU A CA 1
ATOM 739 C C . LEU A 1 94 ? -10.547 -1.031 4.847 1.00 94.50 94 LEU A C 1
ATOM 741 O O . LEU A 1 94 ? -10.119 -2.022 5.428 1.00 94.50 94 LEU A O 1
ATOM 745 N N . LEU A 1 95 ? -9.828 0.090 4.721 1.00 92.94 95 LEU A N 1
ATOM 746 C CA . LEU A 1 95 ? -8.449 0.227 5.207 1.00 92.94 95 LEU A CA 1
ATOM 747 C C . LEU A 1 95 ? -8.334 0.423 6.726 1.00 92.94 95 LEU A C 1
ATOM 749 O O . LEU A 1 95 ? -7.251 0.233 7.273 1.00 92.94 95 LEU A O 1
ATOM 753 N N . THR A 1 96 ? -9.409 0.831 7.404 1.00 93.12 96 THR A N 1
ATOM 754 C CA . THR A 1 96 ? -9.405 1.104 8.855 1.00 93.12 96 THR A CA 1
ATOM 755 C C . THR A 1 96 ? -10.134 0.044 9.677 1.00 93.12 96 THR A C 1
ATOM 757 O O . THR A 1 96 ? -9.949 -0.007 10.891 1.00 93.12 96 THR A O 1
ATOM 760 N N . ASN A 1 97 ? -10.933 -0.813 9.036 1.00 93.75 97 ASN A N 1
ATOM 761 C CA . ASN A 1 97 ? -11.643 -1.924 9.662 1.00 93.75 97 ASN A CA 1
ATOM 762 C C . ASN A 1 97 ? -10.710 -3.129 9.871 1.00 93.75 97 ASN A C 1
ATOM 764 O O . ASN A 1 97 ? -10.774 -4.109 9.127 1.00 93.75 97 ASN A O 1
ATOM 768 N N . VAL A 1 98 ? -9.838 -3.028 10.876 1.00 95.00 98 VAL A N 1
ATOM 769 C CA . VAL A 1 98 ? -8.821 -4.034 11.233 1.00 95.00 98 VAL A CA 1
ATOM 770 C C . VAL A 1 98 ? -9.437 -5.419 11.429 1.00 95.00 98 VAL A C 1
ATOM 772 O O . VAL A 1 98 ? -8.887 -6.411 10.967 1.00 95.00 98 VAL A O 1
ATOM 775 N N . GLU A 1 99 ? -10.600 -5.490 12.068 1.00 93.38 99 GLU A N 1
ATOM 776 C CA . GLU A 1 99 ? -11.299 -6.743 12.365 1.00 93.38 99 GLU A CA 1
ATOM 777 C C . GLU A 1 99 ? -11.778 -7.472 11.101 1.00 93.38 99 GLU A C 1
ATOM 779 O O . GLU A 1 99 ? -12.049 -8.666 11.149 1.00 93.38 99 GLU A O 1
ATOM 784 N N . GLY A 1 100 ? -11.889 -6.767 9.972 1.00 94.81 100 GLY A N 1
ATOM 785 C CA . GLY A 1 100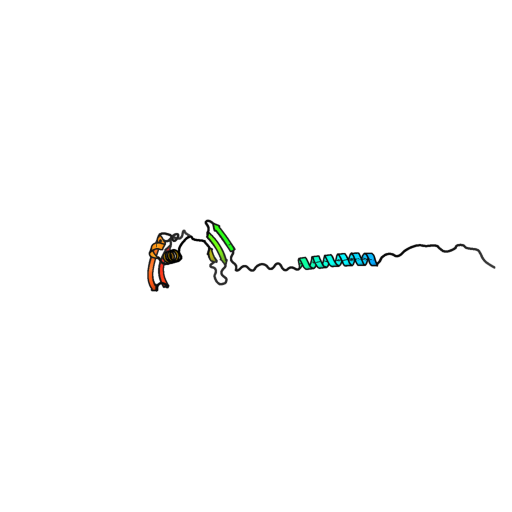 ? -12.235 -7.355 8.679 1.00 94.81 100 GLY A CA 1
ATOM 786 C C . GLY A 1 100 ? -11.028 -7.689 7.806 1.00 94.81 100 GLY A C 1
ATOM 787 O O . GLY A 1 100 ? -11.221 -8.059 6.652 1.00 94.81 100 GLY A O 1
ATOM 788 N N . PHE A 1 101 ? -9.790 -7.514 8.280 1.00 95.62 101 PHE A N 1
ATOM 789 C CA . PHE A 1 101 ? -8.602 -7.790 7.463 1.00 95.62 101 PHE A CA 1
ATOM 790 C C . PHE A 1 101 ? -8.498 -9.266 7.078 1.00 95.62 101 PHE A C 1
ATOM 792 O O . PHE A 1 101 ? -8.120 -9.559 5.945 1.00 95.62 101 PHE A O 1
ATOM 799 N N . ASP A 1 102 ? -8.922 -10.175 7.953 1.00 93.69 102 ASP A N 1
ATOM 800 C CA . ASP A 1 102 ? -8.873 -11.623 7.716 1.00 93.69 102 ASP A CA 1
ATOM 801 C C . ASP A 1 102 ? -9.712 -12.070 6.500 1.00 93.69 102 ASP A C 1
ATOM 803 O O . ASP A 1 102 ? -9.427 -13.099 5.890 1.00 93.69 102 ASP A O 1
ATOM 807 N N . ASP A 1 103 ? -10.692 -11.264 6.076 1.00 94.69 103 ASP A N 1
ATOM 808 C CA . ASP A 1 103 ? -11.555 -11.575 4.931 1.00 94.69 103 ASP A CA 1
ATOM 809 C C . ASP A 1 103 ? -10.894 -11.309 3.568 1.00 94.69 103 ASP A C 1
ATOM 811 O O . ASP A 1 103 ? -11.330 -11.850 2.546 1.00 94.69 103 ASP A O 1
ATOM 815 N N . TRP A 1 104 ? -9.883 -10.435 3.506 1.00 93.81 104 TRP A N 1
ATOM 816 C CA . TRP A 1 104 ? -9.374 -9.933 2.220 1.00 93.81 104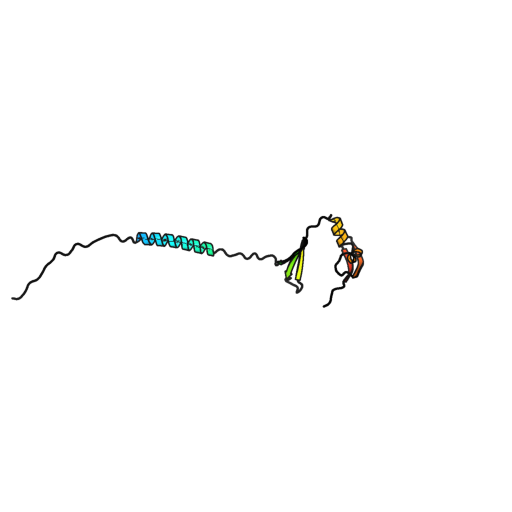 TRP A CA 1
ATOM 817 C C . TRP A 1 104 ? -7.868 -9.673 2.163 1.00 93.81 104 TRP A C 1
ATOM 819 O O . TRP A 1 104 ? -7.298 -9.671 1.065 1.00 93.81 104 TRP A O 1
ATOM 829 N N . VAL A 1 105 ? -7.204 -9.451 3.298 1.00 94.56 105 VAL A N 1
ATOM 830 C CA . VAL A 1 105 ? -5.749 -9.312 3.349 1.00 94.56 105 VAL A CA 1
ATOM 831 C C . VAL A 1 105 ? -5.135 -10.684 3.113 1.00 94.56 105 VAL A C 1
ATOM 833 O O . VAL A 1 105 ? -5.419 -11.660 3.804 1.00 94.56 105 VAL A O 1
ATOM 836 N N . TYR A 1 106 ? -4.281 -10.763 2.096 1.00 92.81 106 TYR A N 1
ATOM 837 C CA . TYR A 1 106 ? -3.631 -12.011 1.723 1.00 92.81 106 TYR A CA 1
ATOM 838 C C . TYR A 1 106 ? -2.855 -12.602 2.905 1.00 92.81 106 TYR A C 1
ATOM 840 O O . TYR A 1 106 ? -2.008 -11.926 3.484 1.00 92.81 106 TYR A O 1
ATOM 848 N N . ALA A 1 107 ? -3.113 -13.880 3.189 1.00 94.06 107 ALA A N 1
ATOM 849 C CA . ALA A 1 107 ? -2.459 -14.654 4.241 1.00 94.06 107 ALA A CA 1
ATOM 850 C C . ALA A 1 107 ? -2.622 -14.094 5.667 1.00 94.06 107 ALA A C 1
ATOM 852 O O . ALA A 1 107 ? -1.842 -14.460 6.541 1.00 94.06 107 ALA A O 1
ATOM 853 N N . SER A 1 108 ? -3.621 -13.243 5.926 1.00 94.44 108 SER A N 1
ATOM 854 C CA . SER A 1 108 ? -3.971 -12.863 7.298 1.00 94.44 108 SER A CA 1
ATOM 855 C C . SER A 1 108 ? -4.626 -14.043 8.017 1.00 94.44 108 SER A C 1
ATOM 857 O O . SER A 1 108 ? -5.564 -14.646 7.498 1.00 94.44 108 SER A O 1
ATOM 859 N N . VAL A 1 109 ? -4.097 -14.400 9.187 1.00 94.50 109 VAL A N 1
ATOM 860 C CA . VAL A 1 109 ? -4.642 -15.457 10.057 1.00 94.50 109 VAL A CA 1
ATOM 861 C C . VAL A 1 109 ? -5.530 -14.852 11.133 1.00 94.50 109 VAL A C 1
ATOM 863 O O . VAL A 1 109 ? -6.559 -15.425 11.490 1.00 94.50 109 VAL A O 1
ATOM 866 N N . LYS A 1 110 ? -5.085 -13.721 11.681 1.00 94.81 110 LYS A N 1
ATOM 867 C CA . LYS A 1 110 ? -5.768 -13.008 12.748 1.00 94.81 110 LYS A CA 1
ATOM 868 C C . LYS A 1 110 ? -5.373 -11.538 12.718 1.00 94.81 110 LYS A C 1
ATOM 870 O O . LYS A 1 110 ? -4.184 -11.229 12.820 1.00 94.81 110 LYS A O 1
ATOM 875 N N . SER A 1 111 ? -6.357 -10.648 12.739 1.00 96.25 111 SER A N 1
ATOM 876 C CA . SER A 1 111 ? -6.155 -9.214 12.963 1.00 96.25 111 SER A CA 1
ATOM 877 C C . SER A 1 111 ? -7.016 -8.699 14.114 1.00 96.25 111 SER A C 1
ATOM 879 O O . SER A 1 111 ? -8.198 -9.010 14.219 1.00 96.25 111 SER A O 1
ATOM 881 N N . GLU A 1 112 ? -6.431 -7.887 14.998 1.00 95.62 112 GLU A N 1
ATOM 882 C CA . GLU A 1 112 ? -7.168 -7.287 16.115 1.00 95.62 112 GLU A CA 1
ATOM 883 C C . GLU A 1 112 ? -6.677 -5.878 16.459 1.00 95.62 112 GLU A C 1
ATOM 885 O O . GLU A 1 112 ? -5.474 -5.591 16.479 1.00 95.62 112 GLU A O 1
ATOM 890 N N . THR A 1 113 ? -7.618 -4.982 16.765 1.00 96.38 113 THR A N 1
ATOM 891 C CA . THR A 1 113 ? -7.293 -3.650 17.276 1.00 96.38 113 THR A CA 1
ATOM 892 C C . THR A 1 113 ? -6.794 -3.752 18.714 1.00 96.38 113 THR A C 1
ATOM 894 O O . THR A 1 113 ? -7.525 -4.157 19.615 1.00 96.38 113 THR A O 1
ATOM 897 N N . ILE A 1 114 ? -5.557 -3.315 18.957 1.00 96.81 114 ILE A N 1
ATOM 898 C CA . ILE A 1 114 ? -4.977 -3.256 20.305 1.00 96.81 114 ILE A CA 1
ATOM 899 C C . ILE A 1 114 ? -5.486 -2.007 21.027 1.00 96.81 114 ILE A C 1
ATOM 901 O O . ILE A 1 114 ? -5.874 -2.052 22.195 1.00 96.81 114 ILE A O 1
ATOM 905 N N . ARG A 1 115 ? -5.439 -0.856 20.342 1.00 95.69 115 ARG A N 1
ATOM 906 C CA . ARG A 1 115 ? -5.814 0.440 20.916 1.00 95.69 115 ARG A CA 1
ATOM 907 C C . ARG A 1 115 ? -6.143 1.455 19.828 1.00 95.69 115 ARG A C 1
ATOM 909 O O . ARG A 1 115 ? -5.326 1.708 18.950 1.00 95.69 115 ARG A O 1
ATOM 916 N N . LYS A 1 116 ? -7.279 2.139 19.969 1.00 94.81 116 LYS A N 1
ATOM 917 C CA . LYS A 1 116 ? -7.635 3.316 19.164 1.00 94.81 116 LYS A CA 1
ATOM 918 C C . LYS A 1 116 ? -7.267 4.600 19.915 1.00 94.81 116 LYS A C 1
ATOM 920 O O . LYS A 1 116 ? -7.732 4.797 21.037 1.00 94.81 116 LYS A O 1
ATOM 925 N N . ILE A 1 117 ? -6.423 5.452 19.325 1.00 95.75 117 ILE A N 1
ATOM 926 C CA . ILE A 1 117 ? -6.092 6.777 19.886 1.00 95.75 117 ILE A CA 1
ATOM 927 C C . ILE A 1 117 ? -7.084 7.819 19.367 1.00 95.75 117 ILE A C 1
ATOM 929 O O . ILE A 1 117 ? -7.600 8.625 20.140 1.00 95.75 117 ILE A O 1
ATOM 933 N N . SER A 1 118 ? -7.359 7.794 18.063 1.00 94.62 118 SER A N 1
ATOM 934 C CA . SER A 1 118 ? -8.303 8.689 17.390 1.00 94.62 118 SER A CA 1
ATOM 935 C C . SER A 1 118 ? -8.846 8.031 16.117 1.00 94.62 118 SER A C 1
ATOM 937 O O . SER A 1 118 ? -8.507 6.890 15.808 1.00 94.62 118 SER A O 1
ATOM 939 N N . ASP A 1 119 ? -9.669 8.739 15.346 1.00 88.12 119 ASP A N 1
ATOM 940 C CA . ASP A 1 119 ? -10.110 8.266 14.025 1.00 88.12 119 ASP A CA 1
ATOM 941 C C . ASP A 1 119 ? -8.986 8.249 12.973 1.00 88.12 119 ASP A C 1
ATOM 943 O O . ASP A 1 119 ? -9.174 7.706 11.890 1.00 88.12 119 ASP A O 1
ATOM 947 N N . GLN A 1 120 ? -7.821 8.825 13.283 1.00 91.00 120 GLN A N 1
ATOM 948 C CA . GLN A 1 120 ? -6.661 8.892 12.387 1.00 91.00 120 GLN A CA 1
ATOM 949 C C . GLN A 1 120 ? -5.483 8.036 12.873 1.00 91.00 120 GLN A C 1
ATOM 951 O O . GLN A 1 120 ? -4.482 7.930 12.170 1.00 91.00 120 GLN A O 1
ATOM 956 N N . GLU A 1 121 ? -5.577 7.434 14.064 1.00 93.94 121 GLU A N 1
ATOM 957 C CA . GLU A 1 121 ? -4.472 6.689 14.669 1.00 93.94 121 GLU A CA 1
ATOM 958 C C . GLU A 1 121 ? -4.972 5.487 15.482 1.00 93.94 121 GLU A C 1
ATOM 960 O O . GLU A 1 121 ? -5.712 5.626 16.467 1.00 93.94 121 GLU A O 1
ATOM 965 N N . ILE A 1 122 ? -4.540 4.297 15.059 1.00 94.44 122 ILE A N 1
ATOM 966 C CA . ILE A 1 122 ? -4.907 3.001 15.632 1.00 94.44 122 ILE A CA 1
ATOM 967 C C . ILE A 1 122 ? -3.646 2.136 15.718 1.00 94.44 122 ILE A C 1
ATOM 969 O O . ILE A 1 122 ? -2.897 2.026 14.750 1.00 94.44 122 ILE A O 1
ATOM 973 N N . TYR A 1 123 ? -3.439 1.486 16.862 1.00 96.06 123 TYR A N 1
ATOM 974 C CA . TYR A 1 123 ? -2.499 0.378 17.001 1.00 96.06 123 TYR A CA 1
ATOM 975 C C . TYR A 1 123 ? -3.249 -0.939 16.848 1.00 96.06 123 TYR A C 1
ATOM 977 O O . TYR A 1 123 ? -4.227 -1.186 17.561 1.00 96.06 123 TYR A O 1
ATOM 985 N N . TYR A 1 124 ? -2.763 -1.796 15.959 1.00 96.19 124 TYR A N 1
ATOM 986 C CA . TYR A 1 124 ? -3.333 -3.111 15.707 1.00 96.19 124 TYR A CA 1
ATOM 987 C C . TYR A 1 124 ? -2.250 -4.186 15.641 1.00 96.19 124 TYR A C 1
ATOM 989 O O . TYR A 1 124 ? -1.081 -3.900 15.377 1.00 96.19 124 TYR A O 1
ATOM 997 N N . TYR A 1 125 ? -2.662 -5.418 15.915 1.00 96.19 125 TYR A N 1
ATOM 998 C CA . TYR A 1 125 ? -1.868 -6.626 15.754 1.00 96.19 125 TYR A CA 1
ATOM 999 C C . TYR A 1 125 ? -2.385 -7.391 14.537 1.00 96.19 125 TYR A C 1
ATOM 1001 O O . TYR A 1 125 ? -3.588 -7.417 14.274 1.00 96.19 125 TYR A O 1
ATOM 1009 N N . THR A 1 126 ? -1.484 -7.997 13.769 1.00 95.50 126 THR A N 1
ATOM 1010 C CA . THR A 1 126 ? -1.852 -8.903 12.679 1.00 95.50 126 THR A CA 1
ATOM 1011 C C . THR A 1 126 ? -0.845 -10.038 12.592 1.00 95.50 126 THR A C 1
ATOM 1013 O O . THR A 1 126 ? 0.365 -9.804 12.566 1.00 95.50 126 THR A O 1
ATOM 1016 N N . GLU A 1 127 ? -1.362 -11.258 12.552 1.00 95.69 127 GLU A N 1
ATOM 1017 C CA . GLU A 1 127 ? -0.624 -12.489 12.309 1.00 95.69 127 GLU A CA 1
ATOM 1018 C C . GLU A 1 127 ? -0.795 -12.890 10.841 1.00 95.69 127 GLU A C 1
ATOM 1020 O O . GLU A 1 127 ? -1.916 -12.932 10.333 1.00 95.69 127 GLU A O 1
ATOM 1025 N N . MET A 1 128 ? 0.315 -13.168 10.155 1.00 94.81 128 MET A N 1
ATOM 1026 C CA . MET A 1 128 ? 0.316 -13.544 8.740 1.00 94.81 128 MET A CA 1
ATOM 1027 C C . MET A 1 128 ? 0.996 -14.899 8.537 1.00 94.81 128 MET A C 1
ATOM 1029 O O . MET A 1 128 ? 2.114 -15.102 9.014 1.00 94.81 128 MET A O 1
ATOM 1033 N N . ASP A 1 129 ? 0.354 -15.790 7.781 1.00 94.00 129 ASP A N 1
ATOM 1034 C CA . ASP A 1 129 ? 0.885 -17.104 7.397 1.00 94.00 129 ASP A CA 1
ATOM 1035 C C . ASP A 1 129 ? 1.646 -17.006 6.071 1.00 94.00 129 ASP A C 1
ATOM 1037 O O . ASP A 1 129 ? 1.138 -17.295 4.981 1.00 94.00 129 ASP A O 1
ATOM 1041 N N . PHE A 1 130 ? 2.882 -16.514 6.146 1.00 90.75 130 PHE A N 1
ATOM 1042 C CA . PHE A 1 130 ? 3.735 -16.465 4.968 1.00 90.75 130 PHE A CA 1
ATOM 1043 C C . PHE A 1 130 ? 4.262 -17.859 4.618 1.00 90.75 130 PHE A C 1
ATOM 1045 O O . PHE A 1 130 ? 4.794 -18.555 5.484 1.00 90.75 130 PHE A O 1
ATOM 1052 N N . PRO A 1 131 ? 4.204 -18.259 3.335 1.00 89.19 131 PRO A N 1
ATOM 1053 C CA . PRO A 1 131 ? 4.821 -19.504 2.914 1.00 89.19 131 PRO A CA 1
ATOM 1054 C C . PRO A 1 131 ? 6.338 -19.428 3.135 1.00 89.19 131 PRO A C 1
ATOM 1056 O O . PRO A 1 131 ? 6.973 -18.476 2.682 1.00 89.19 131 PRO A O 1
ATOM 1059 N N . TRP A 1 132 ? 6.905 -20.448 3.791 1.00 85.31 132 TRP A N 1
ATOM 1060 C CA . TRP A 1 132 ? 8.356 -20.655 3.939 1.00 85.31 132 TRP A CA 1
ATOM 1061 C C . TRP A 1 132 ? 9.070 -20.4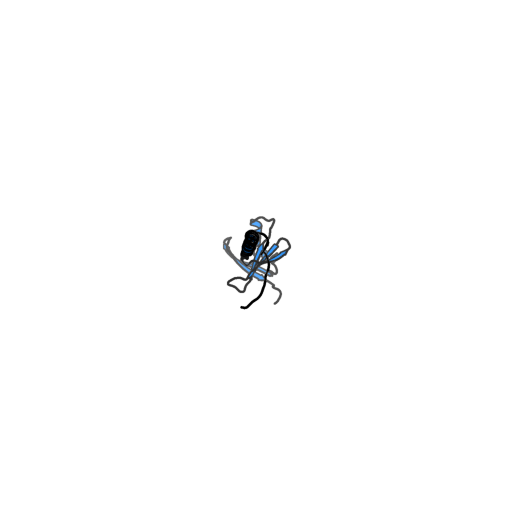73 2.583 1.00 85.31 132 TRP A C 1
ATOM 1063 O O . TRP A 1 132 ? 8.533 -20.935 1.563 1.00 85.31 132 TRP A O 1
ATOM 1073 N N . PRO A 1 133 ? 10.259 -19.838 2.506 1.00 80.69 133 PRO A N 1
ATOM 1074 C CA . PRO A 1 133 ? 11.321 -19.697 3.520 1.00 80.69 133 PRO A CA 1
ATOM 1075 C C . PRO A 1 133 ? 11.173 -18.637 4.607 1.00 80.69 133 PRO A C 1
ATOM 1077 O O . PRO A 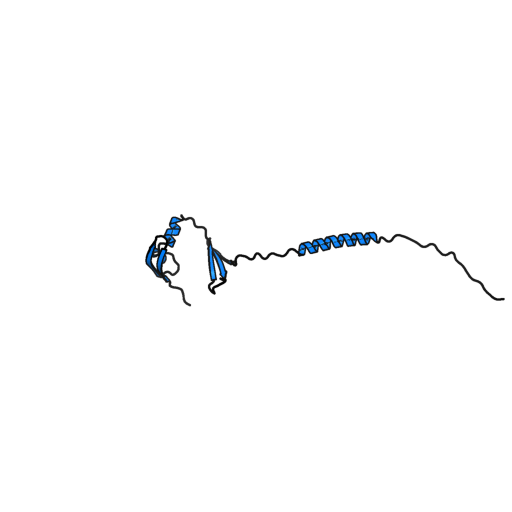1 133 ? 10.814 -17.490 4.276 1.00 80.69 133 PRO A O 1
#

Sequence (133 aa):
MEATNKGLRRFGTCYLPSKNKDMKAFHFLRISSHVILAMLLWAVPSSAQYGDGWKLKRDKGGVKVYMREAADSPIKELRFTATLEASMNAIAYLLTNVEGFDDWVYASVKSETIRKISDQEIYYYTEMDFPWP

Radius of gyration: 43.32 Å; chains: 1; bounding box: 104×52×110 Å

Secondary structure (DSSP, 8-state):
--------------------SHHHHHHHHHHHHHHHHHHHHHT---------S-EEEEEETTEEEEEEE-SS-SSEEEEEEE---S-HHHHHHHHH-GGGGGGTSTTEEEEEEEEEEETTEEEEEEEE-PPP-

Foldseek 3Di:
DDDDDDDDDDDDDDDDDDDDPPVVVVVVVVVVVVVVVVVVVVPPPPPPPPPPQWDFDDDPPQKTWTWGQDPPDNDIDIDIDGDDPDDPVVVLCVVQVQQCCVVPPAQWPDKDWPDDPDSVDTDIDTDGDDPDD

pLDDT: mean 80.32, std 19.41, range [39.09, 97.94]